Protein AF-A0A5K1DG06-F1 (afdb_monomer)

Structure (mmCIF, N/CA/C/O backbone):
data_AF-A0A5K1DG06-F1
#
_entry.id   AF-A0A5K1DG06-F1
#
loop_
_atom_site.group_PDB
_atom_site.id
_atom_site.type_symbol
_atom_site.label_atom_id
_atom_site.label_alt_id
_atom_site.label_comp_id
_atom_site.label_asym_id
_atom_site.label_entity_id
_atom_site.label_seq_id
_atom_site.pdbx_PDB_ins_code
_atom_site.Cartn_x
_atom_site.Cartn_y
_atom_site.Cartn_z
_atom_site.occupancy
_atom_site.B_iso_or_equiv
_atom_site.auth_seq_id
_atom_site.auth_comp_id
_atom_site.auth_asym_id
_atom_site.auth_atom_id
_atom_site.pdbx_PDB_model_num
ATOM 1 N N . CYS A 1 1 ? 7.587 -3.447 15.301 1.00 62.31 1 CYS A N 1
ATOM 2 C CA . CYS A 1 1 ? 7.741 -3.481 13.836 1.00 62.31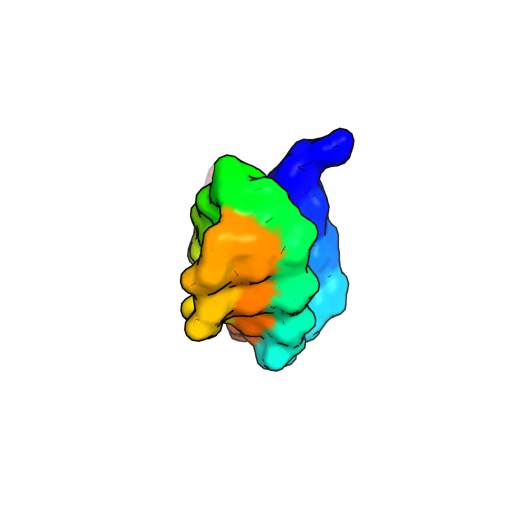 1 CYS A CA 1
ATOM 3 C C . CYS A 1 1 ? 7.111 -2.204 13.312 1.00 62.31 1 CYS A C 1
ATOM 5 O O . CYS A 1 1 ? 5.983 -1.919 13.714 1.00 62.31 1 CYS A O 1
ATOM 7 N N . ASP A 1 2 ? 7.865 -1.393 12.572 1.00 89.94 2 ASP A N 1
ATOM 8 C CA . ASP A 1 2 ? 7.346 -0.151 12.002 1.00 89.94 2 ASP A CA 1
ATOM 9 C C . ASP A 1 2 ? 6.375 -0.490 10.855 1.00 89.94 2 ASP A C 1
ATOM 11 O O . ASP A 1 2 ? 6.504 -1.511 10.178 1.00 89.94 2 ASP A O 1
ATOM 15 N N . MET A 1 3 ? 5.376 0.359 10.631 1.00 92.25 3 MET A N 1
ATOM 16 C CA . MET A 1 3 ? 4.465 0.240 9.494 1.00 92.25 3 MET A CA 1
ATOM 17 C C . MET A 1 3 ? 5.220 0.313 8.164 1.00 92.25 3 MET A C 1
ATOM 19 O O . MET A 1 3 ? 4.817 -0.333 7.201 1.00 92.25 3 MET A O 1
ATOM 23 N N . ILE A 1 4 ? 6.319 1.069 8.117 1.00 93.31 4 ILE A N 1
ATOM 24 C CA . ILE A 1 4 ? 7.186 1.136 6.937 1.00 93.31 4 ILE A CA 1
ATOM 25 C C . ILE A 1 4 ? 7.772 -0.245 6.630 1.00 93.31 4 ILE A C 1
ATOM 27 O O . ILE A 1 4 ? 7.618 -0.716 5.504 1.00 93.31 4 ILE A O 1
ATOM 31 N N . ASP A 1 5 ? 8.353 -0.920 7.627 1.00 93.69 5 ASP A N 1
ATOM 32 C CA . ASP A 1 5 ? 8.933 -2.262 7.465 1.00 93.69 5 ASP A CA 1
ATOM 33 C C . ASP A 1 5 ? 7.898 -3.248 6.909 1.00 93.69 5 ASP A C 1
ATOM 35 O O . ASP A 1 5 ? 8.168 -3.992 5.966 1.00 93.69 5 ASP A O 1
ATOM 39 N N . MET A 1 6 ? 6.676 -3.211 7.453 1.00 93.75 6 MET A N 1
ATOM 40 C CA . MET A 1 6 ? 5.576 -4.060 6.998 1.00 93.75 6 MET A CA 1
ATOM 41 C C . MET A 1 6 ? 5.270 -3.842 5.511 1.00 93.75 6 MET A C 1
ATOM 43 O O . MET A 1 6 ? 5.185 -4.808 4.754 1.00 93.75 6 MET A O 1
ATOM 47 N N . VAL A 1 7 ? 5.103 -2.589 5.076 1.00 94.44 7 VAL A N 1
ATOM 48 C CA . VAL A 1 7 ? 4.754 -2.297 3.677 1.00 94.44 7 VAL A CA 1
ATOM 49 C C . VAL A 1 7 ? 5.904 -2.648 2.735 1.00 94.44 7 VAL A C 1
ATOM 51 O O . VAL A 1 7 ? 5.647 -3.135 1.636 1.00 94.44 7 VAL A O 1
ATOM 54 N N . VAL A 1 8 ? 7.158 -2.461 3.156 1.00 93.00 8 VAL A N 1
ATOM 55 C CA . VAL A 1 8 ? 8.332 -2.876 2.373 1.00 93.00 8 VAL A CA 1
ATOM 56 C C . VAL A 1 8 ? 8.337 -4.391 2.157 1.00 93.00 8 VAL A C 1
ATOM 58 O O . VAL A 1 8 ? 8.515 -4.847 1.025 1.00 93.00 8 VAL A O 1
ATOM 61 N N . GLU A 1 9 ? 8.057 -5.185 3.192 1.00 95.00 9 GLU A N 1
ATOM 62 C CA . GLU A 1 9 ? 7.946 -6.639 3.038 1.00 95.00 9 GLU A CA 1
ATOM 63 C C . GLU A 1 9 ? 6.762 -7.037 2.147 1.00 95.00 9 GLU A C 1
ATOM 65 O O . GLU A 1 9 ? 6.886 -7.935 1.310 1.00 95.00 9 GLU A O 1
ATOM 70 N N . MET A 1 10 ? 5.631 -6.332 2.242 1.00 95.31 10 MET A N 1
ATOM 71 C CA . MET A 1 10 ? 4.508 -6.531 1.323 1.00 95.31 10 MET A CA 1
ATOM 72 C C . MET A 1 10 ? 4.895 -6.224 -0.130 1.00 95.31 10 MET A C 1
ATOM 74 O O . MET A 1 10 ? 4.533 -6.992 -1.021 1.00 95.31 10 MET A O 1
ATOM 78 N N . ASP A 1 11 ? 5.643 -5.143 -0.378 1.00 93.69 11 ASP A N 1
ATOM 79 C CA . ASP A 1 11 ? 6.131 -4.747 -1.707 1.00 93.69 11 ASP A CA 1
ATOM 80 C C . ASP A 1 11 ? 7.072 -5.789 -2.320 1.00 93.69 11 ASP A C 1
ATOM 82 O O . ASP A 1 11 ? 6.990 -6.075 -3.517 1.00 93.69 11 ASP A O 1
ATOM 86 N N . ARG A 1 12 ? 7.918 -6.396 -1.481 1.00 93.00 12 ARG A N 1
ATOM 87 C CA . ARG A 1 12 ? 8.850 -7.461 -1.861 1.00 93.00 12 ARG A CA 1
ATOM 88 C C . ARG A 1 12 ? 8.134 -8.773 -2.192 1.00 93.00 12 ARG A C 1
ATOM 90 O O . ARG A 1 12 ? 8.552 -9.478 -3.110 1.00 93.00 12 ARG A O 1
ATOM 97 N N . ILE A 1 13 ? 7.077 -9.115 -1.450 1.00 95.12 13 ILE A N 1
ATOM 98 C CA . ILE A 1 13 ? 6.335 -10.379 -1.604 1.00 95.12 13 ILE A CA 1
ATOM 99 C C . ILE A 1 13 ? 5.339 -10.317 -2.773 1.00 95.12 13 ILE A C 1
ATOM 101 O O . ILE A 1 13 ? 5.217 -11.279 -3.538 1.00 95.12 13 ILE A O 1
ATOM 105 N N . LEU A 1 14 ? 4.606 -9.211 -2.928 1.00 96.19 14 LEU A N 1
ATOM 106 C CA . LEU A 1 14 ? 3.568 -9.087 -3.951 1.00 96.19 14 LEU A CA 1
ATOM 107 C C . LEU A 1 14 ? 4.168 -8.826 -5.337 1.00 96.19 14 LEU A C 1
ATOM 109 O O . LEU A 1 14 ? 4.830 -7.821 -5.600 1.00 96.19 14 LEU A O 1
ATOM 113 N N . ARG A 1 15 ? 3.875 -9.729 -6.280 1.00 94.69 15 ARG A N 1
ATOM 114 C CA . ARG A 1 15 ? 4.206 -9.523 -7.696 1.00 94.69 15 ARG A CA 1
ATOM 115 C C . ARG A 1 15 ? 3.360 -8.391 -8.300 1.00 94.69 15 ARG A C 1
ATOM 117 O O . ARG A 1 15 ? 2.240 -8.156 -7.833 1.00 94.69 15 ARG A O 1
ATOM 124 N N . PRO A 1 16 ? 3.855 -7.710 -9.352 1.00 95.38 16 PRO A N 1
ATOM 125 C CA . PRO A 1 16 ? 3.070 -6.710 -10.064 1.00 95.38 16 PRO A CA 1
ATOM 126 C C . PRO A 1 16 ? 1.714 -7.256 -10.515 1.00 95.38 16 PRO A C 1
ATOM 128 O O . PRO A 1 16 ? 1.585 -8.421 -10.889 1.00 95.38 16 PRO A O 1
ATOM 131 N N . GLY A 1 17 ? 0.683 -6.421 -10.409 1.00 94.94 17 GLY A N 1
ATOM 132 C CA . GLY A 1 17 ? -0.704 -6.799 -10.663 1.00 94.94 17 GLY A CA 1
ATOM 133 C C . GLY A 1 17 ? -1.421 -7.462 -9.481 1.00 94.94 17 GLY A C 1
ATOM 134 O O . GLY A 1 17 ? -2.651 -7.512 -9.517 1.00 94.94 17 GLY A O 1
ATOM 135 N N . GLY A 1 18 ? -0.695 -7.910 -8.448 1.00 95.75 18 GLY A N 1
ATOM 136 C CA . GLY A 1 18 ? -1.252 -8.457 -7.210 1.00 95.75 18 GLY A CA 1
ATOM 137 C C . GLY A 1 18 ? -2.020 -7.424 -6.380 1.00 95.75 18 GLY A C 1
ATOM 138 O O . GLY A 1 18 ? -1.815 -6.215 -6.516 1.00 95.75 18 GLY A O 1
ATOM 139 N N . TRP A 1 19 ? -2.908 -7.910 -5.513 1.00 96.44 19 TRP A N 1
ATOM 140 C CA . TRP A 1 19 ? -3.809 -7.089 -4.701 1.00 96.44 19 TRP A CA 1
ATOM 141 C C . TRP A 1 19 ? -3.587 -7.325 -3.208 1.00 96.44 19 TRP A C 1
ATOM 143 O O . TRP A 1 19 ? -3.338 -8.453 -2.788 1.00 96.44 19 TRP A O 1
ATOM 153 N N . ALA A 1 20 ? -3.742 -6.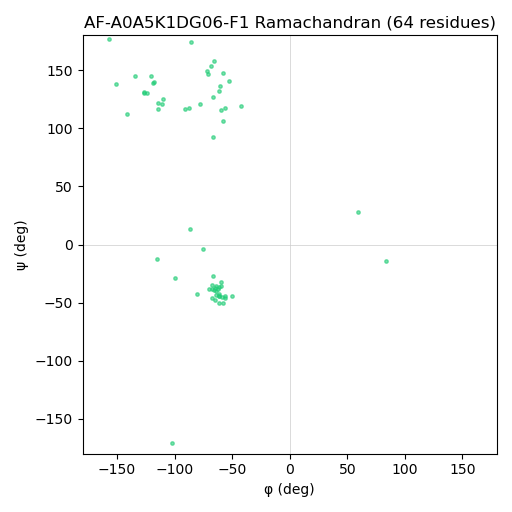267 -2.414 1.00 96.00 20 ALA A N 1
ATOM 154 C CA . ALA A 1 20 ? -3.825 -6.326 -0.961 1.00 96.00 20 ALA A CA 1
ATOM 155 C C . ALA A 1 20 ? -5.131 -5.672 -0.491 1.00 96.00 20 ALA A C 1
ATOM 157 O O . ALA A 1 20 ? -5.446 -4.548 -0.891 1.00 96.00 20 ALA A O 1
ATOM 158 N N . LEU A 1 21 ? -5.868 -6.381 0.364 1.00 95.62 21 LEU A N 1
ATOM 159 C CA . LEU A 1 21 ? -7.009 -5.872 1.121 1.00 95.62 21 LEU A CA 1
ATOM 160 C C . LEU A 1 21 ? -6.602 -5.833 2.590 1.00 95.62 21 LEU A C 1
ATOM 162 O O . LEU A 1 21 ? -6.246 -6.863 3.157 1.00 95.62 21 LEU A O 1
ATOM 166 N N . ILE A 1 22 ? -6.645 -4.650 3.190 1.00 94.44 22 ILE A N 1
ATOM 167 C CA . ILE A 1 22 ? -6.130 -4.420 4.538 1.00 94.44 22 ILE A CA 1
ATOM 168 C C . ILE A 1 22 ? -7.239 -3.779 5.358 1.00 94.44 22 ILE A C 1
ATOM 170 O O . ILE A 1 22 ? -7.868 -2.828 4.891 1.00 94.44 22 ILE A O 1
ATOM 174 N N . LYS A 1 23 ? -7.481 -4.316 6.557 1.00 94.44 23 LYS A N 1
ATOM 175 C CA . LYS A 1 23 ? -8.429 -3.769 7.528 1.00 94.44 23 LYS A CA 1
ATOM 176 C C . LYS A 1 23 ? -7.681 -3.292 8.769 1.00 94.44 23 LYS A C 1
ATOM 178 O O . LYS A 1 23 ? -7.012 -4.099 9.406 1.00 94.44 23 LYS A O 1
ATOM 183 N N . ASP A 1 24 ? -7.818 -2.019 9.121 1.00 93.12 24 ASP A N 1
ATOM 184 C CA . ASP A 1 24 ? -7.209 -1.428 10.319 1.00 93.12 24 ASP A CA 1
ATOM 185 C C . ASP A 1 24 ? -7.991 -0.168 10.751 1.00 93.12 24 ASP A C 1
ATOM 187 O O . ASP A 1 24 ? -8.940 0.266 10.098 1.00 93.12 24 ASP A O 1
ATOM 191 N N . SER A 1 25 ? -7.593 0.446 11.861 1.00 92.94 25 SER A N 1
ATOM 192 C CA . SER A 1 25 ? -8.084 1.735 12.333 1.00 92.94 25 SER A CA 1
ATOM 193 C C . SER A 1 25 ? -7.869 2.861 11.308 1.00 92.94 25 SER A C 1
ATOM 195 O O . SER A 1 25 ? -6.861 2.915 10.596 1.00 92.94 25 SER A O 1
ATOM 197 N N . VAL A 1 26 ? -8.786 3.836 11.288 1.00 90.75 26 VAL A N 1
ATOM 198 C CA . VAL A 1 26 ? -8.733 5.003 10.384 1.00 90.75 26 VAL A CA 1
ATOM 199 C C . VAL A 1 26 ? -7.368 5.725 10.404 1.00 90.75 26 VAL A C 1
ATOM 201 O O . VAL A 1 26 ? -6.861 6.061 9.327 1.00 90.75 26 VAL A O 1
ATOM 204 N N . PRO A 1 27 ? -6.730 5.986 11.570 1.00 91.81 27 PRO A N 1
ATOM 205 C CA . PRO A 1 27 ? -5.423 6.644 11.603 1.00 91.81 27 PRO A CA 1
ATOM 206 C C . PRO A 1 27 ? -4.320 5.812 10.939 1.00 91.81 27 PRO A C 1
ATOM 208 O O . PRO A 1 27 ? -3.505 6.367 10.199 1.00 91.81 27 PRO A O 1
ATOM 211 N N . ASN A 1 28 ? -4.317 4.491 11.149 1.00 92.44 28 ASN A N 1
ATOM 212 C CA . ASN A 1 28 ? -3.363 3.585 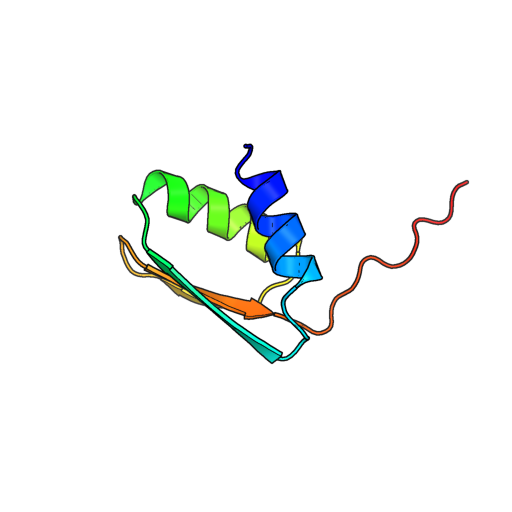10.509 1.00 92.44 28 ASN A CA 1
ATOM 213 C C . ASN A 1 28 ? -3.587 3.532 8.999 1.00 92.44 28 ASN A C 1
ATOM 215 O O . ASN A 1 28 ? -2.627 3.606 8.238 1.00 92.44 28 ASN A O 1
ATOM 219 N N . MET A 1 29 ? -4.843 3.535 8.551 1.00 92.00 29 MET A N 1
ATOM 220 C CA . MET A 1 29 ? -5.168 3.548 7.124 1.00 92.00 29 MET A CA 1
ATOM 221 C C . MET A 1 29 ? -4.659 4.792 6.397 1.00 92.00 29 MET A C 1
ATOM 223 O O . MET A 1 29 ? -4.183 4.691 5.266 1.00 92.00 29 MET A O 1
ATOM 227 N N . LYS A 1 30 ? -4.691 5.966 7.042 1.00 91.62 30 LYS A N 1
ATOM 228 C CA . LYS A 1 30 ? -4.110 7.194 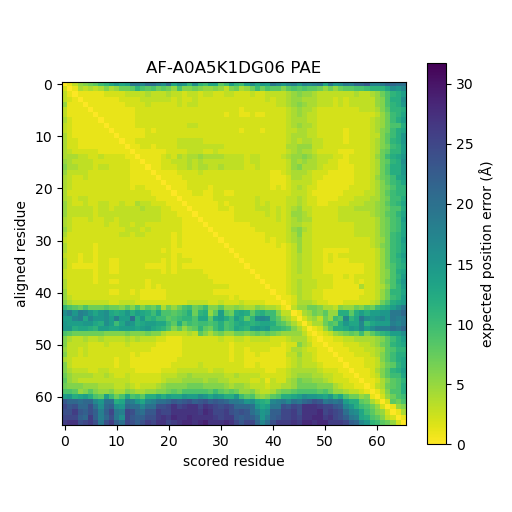6.473 1.00 91.62 30 LYS A CA 1
ATOM 229 C C . LYS A 1 30 ? -2.593 7.082 6.292 1.00 91.62 30 LYS A C 1
ATOM 231 O O . LYS A 1 30 ? -2.090 7.465 5.237 1.00 91.62 30 LYS A O 1
ATOM 236 N N . LYS A 1 31 ? -1.884 6.538 7.287 1.00 93.06 31 LYS A N 1
ATOM 237 C CA . LYS A 1 31 ? -0.430 6.308 7.219 1.00 93.06 31 LYS A CA 1
ATOM 238 C C . LYS A 1 31 ? -0.083 5.283 6.141 1.00 93.06 31 LYS A C 1
ATOM 240 O O . LYS A 1 31 ? 0.748 5.556 5.280 1.00 93.06 31 LYS A O 1
ATOM 245 N N . LEU A 1 32 ? -0.792 4.157 6.131 1.00 94.19 32 LEU A N 1
ATOM 246 C CA . LEU A 1 32 ? -0.587 3.079 5.174 1.00 94.19 32 LEU A CA 1
ATOM 247 C C . LEU A 1 32 ? -0.782 3.554 3.733 1.00 94.19 32 LEU A C 1
ATOM 249 O O . LEU A 1 32 ? 0.056 3.292 2.876 1.00 94.19 32 LEU A O 1
AT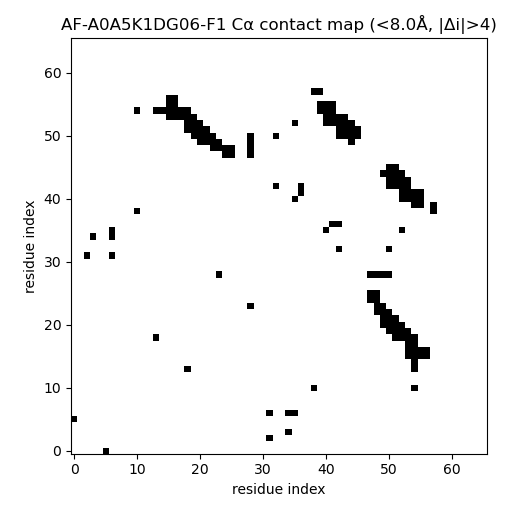OM 253 N N . LYS A 1 33 ? -1.844 4.327 3.479 1.00 94.31 33 LYS A N 1
ATOM 254 C CA . LYS A 1 33 ? -2.098 4.934 2.170 1.00 94.31 33 LYS A CA 1
ATOM 255 C C . LYS A 1 33 ? -0.928 5.796 1.702 1.00 94.31 33 LYS A C 1
ATOM 257 O O . LYS A 1 33 ? -0.544 5.688 0.544 1.00 94.31 33 LYS A O 1
ATOM 262 N N . ALA A 1 34 ? -0.378 6.641 2.574 1.00 95.19 34 ALA A N 1
ATOM 263 C CA . ALA A 1 34 ? 0.741 7.509 2.215 1.00 95.19 34 ALA A CA 1
ATOM 264 C C . ALA A 1 34 ? 1.980 6.697 1.797 1.00 95.19 34 ALA A C 1
ATOM 266 O O . ALA A 1 34 ? 2.577 6.995 0.766 1.00 95.19 34 ALA A O 1
ATOM 267 N N . ILE A 1 35 ? 2.308 5.635 2.541 1.00 95.62 35 ILE A N 1
ATOM 268 C CA . ILE A 1 35 ? 3.448 4.754 2.239 1.00 95.62 35 ILE A CA 1
ATOM 269 C C . ILE A 1 35 ? 3.202 3.957 0.948 1.00 95.62 35 ILE A C 1
ATOM 271 O O . ILE A 1 35 ? 4.054 3.884 0.071 1.00 95.62 35 ILE A O 1
ATOM 275 N N . MET A 1 36 ? 2.015 3.372 0.778 1.00 95.81 36 MET A N 1
ATOM 276 C CA . MET A 1 36 ? 1.707 2.600 -0.432 1.00 95.81 36 MET A CA 1
ATOM 277 C C . MET A 1 36 ? 1.721 3.479 -1.692 1.00 95.81 36 MET A C 1
ATOM 279 O O . MET A 1 36 ? 2.165 3.032 -2.749 1.00 95.81 36 MET A O 1
ATOM 283 N N . LEU A 1 37 ? 1.281 4.738 -1.588 1.00 95.75 37 LEU A N 1
ATOM 284 C CA . LEU A 1 37 ? 1.369 5.703 -2.685 1.00 95.75 37 LEU A CA 1
ATOM 285 C C . LEU A 1 37 ? 2.819 6.084 -3.016 1.00 95.75 37 LEU A C 1
ATOM 287 O O . LEU A 1 37 ? 3.130 6.206 -4.199 1.00 95.75 37 LEU A O 1
ATOM 291 N N . SER A 1 38 ? 3.706 6.230 -2.022 1.00 94.94 38 SER A N 1
ATOM 292 C CA . SER A 1 38 ? 5.129 6.507 -2.286 1.00 94.94 38 SER A CA 1
ATOM 293 C C . SER A 1 38 ? 5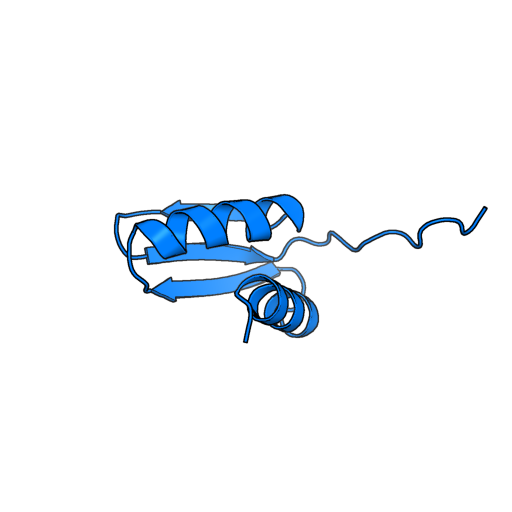.840 5.334 -2.966 1.00 94.94 38 SER A C 1
ATOM 295 O O . SER A 1 38 ? 6.766 5.545 -3.740 1.00 94.94 38 SER A O 1
ATOM 297 N N . LEU A 1 39 ? 5.356 4.107 -2.758 1.00 95.00 39 LEU A N 1
ATOM 298 C CA . LEU A 1 39 ? 5.785 2.902 -3.480 1.00 95.00 39 LEU A CA 1
ATOM 299 C C . LEU A 1 39 ? 5.013 2.677 -4.791 1.00 95.00 39 LEU A C 1
ATOM 301 O O . LEU A 1 39 ? 5.057 1.592 -5.378 1.00 95.00 39 LEU A O 1
ATOM 305 N N . HIS A 1 40 ? 4.280 3.692 -5.257 1.00 95.56 40 HIS A N 1
ATOM 306 C CA . HIS A 1 40 ? 3.536 3.694 -6.514 1.00 95.56 40 HIS A CA 1
ATOM 307 C C . HIS A 1 40 ? 2.461 2.600 -6.626 1.00 95.56 40 HIS A C 1
ATOM 309 O O . HIS A 1 40 ? 2.129 2.157 -7.732 1.00 95.56 40 HIS A O 1
ATOM 315 N N . TRP A 1 41 ? 1.883 2.146 -5.513 1.00 96.75 41 TRP A N 1
ATOM 316 C CA . TRP A 1 41 ? 0.708 1.277 -5.559 1.00 96.75 41 TRP A CA 1
ATOM 317 C C . TRP A 1 41 ? -0.518 2.065 -6.013 1.00 96.75 41 TRP A C 1
ATOM 319 O O . TRP A 1 41 ? -0.700 3.236 -5.680 1.00 96.75 41 TRP A O 1
ATOM 329 N N . LYS A 1 42 ? -1.414 1.397 -6.741 1.00 96.19 42 LYS A N 1
ATOM 330 C CA . LYS A 1 42 ? -2.704 1.975 -7.130 1.00 96.19 42 LYS A CA 1
ATOM 331 C C . LYS A 1 42 ? -3.727 1.704 -6.033 1.00 96.19 42 LYS A C 1
ATOM 333 O O . LYS A 1 42 ? -4.056 0.548 -5.777 1.00 96.19 42 LYS A O 1
ATOM 338 N N . ILE A 1 43 ? -4.254 2.750 -5.406 1.00 94.25 43 ILE A N 1
ATOM 339 C CA . ILE A 1 43 ? -5.290 2.622 -4.372 1.00 94.25 43 ILE A CA 1
ATOM 340 C C . ILE A 1 43 ? -6.662 2.703 -5.039 1.00 94.25 43 ILE A C 1
ATOM 342 O O . ILE A 1 43 ? -6.987 3.715 -5.652 1.00 94.25 43 ILE A O 1
ATOM 346 N N . SER A 1 44 ? -7.440 1.623 -4.957 1.00 80.38 44 SER A N 1
ATOM 347 C CA . SER A 1 44 ? -8.706 1.483 -5.701 1.00 80.38 44 SER A CA 1
ATOM 348 C C . SER A 1 44 ? -9.938 1.786 -4.848 1.00 80.38 44 SER A C 1
ATOM 350 O O . SER A 1 44 ? -10.952 2.234 -5.370 1.00 80.38 44 SER A O 1
ATOM 352 N N . PHE A 1 45 ? -9.859 1.548 -3.537 1.00 74.06 45 PHE A N 1
ATOM 353 C CA . PHE A 1 45 ? -10.968 1.757 -2.610 1.00 74.06 45 PHE A CA 1
ATOM 354 C C . PHE A 1 45 ? -10.450 2.091 -1.212 1.00 74.06 45 PHE A C 1
ATOM 356 O O . PHE A 1 45 ? -9.496 1.476 -0.729 1.00 74.06 45 PHE A O 1
ATOM 363 N N . GLN A 1 46 ? -11.102 3.059 -0.572 1.00 62.84 46 GLN A N 1
ATOM 364 C CA . GLN A 1 46 ? -10.897 3.399 0.827 1.00 62.84 46 GLN A CA 1
ATOM 365 C C . GLN A 1 46 ? -12.258 3.738 1.448 1.00 62.84 46 GLN A C 1
ATOM 367 O O . GLN A 1 46 ? -12.849 4.758 1.098 1.00 62.84 46 GLN A O 1
ATOM 372 N N . ASN A 1 47 ? -12.747 2.903 2.366 1.00 71.50 47 ASN A N 1
ATOM 373 C CA . ASN A 1 47 ? -13.751 3.323 3.353 1.00 71.50 47 ASN A CA 1
ATOM 374 C C . ASN A 1 47 ? -13.038 3.550 4.703 1.00 71.50 47 ASN A C 1
ATOM 376 O O . ASN A 1 47 ? -11.809 3.608 4.740 1.00 71.50 47 ASN A O 1
ATOM 380 N N . SER A 1 48 ? -13.765 3.758 5.804 1.00 74.44 48 SER A N 1
ATOM 381 C CA . SER A 1 48 ? -13.132 4.122 7.081 1.00 74.44 48 SER A CA 1
ATOM 382 C C . SER A 1 48 ? -12.135 3.073 7.595 1.00 74.44 48 SER A C 1
ATOM 384 O O . SER A 1 48 ? -11.106 3.456 8.144 1.00 74.44 48 SER A O 1
ATOM 386 N N . GLU A 1 49 ? -12.393 1.779 7.388 1.00 84.69 49 GLU A N 1
ATOM 387 C CA . GLU A 1 49 ? -11.583 0.695 7.972 1.00 84.69 49 GLU A CA 1
ATOM 388 C C . GLU A 1 49 ? -10.842 -0.166 6.950 1.00 84.69 49 GLU A C 1
ATOM 390 O O . GLU A 1 49 ? -9.986 -0.949 7.345 1.00 84.69 49 GLU A O 1
ATOM 395 N N . PHE A 1 50 ? -11.163 -0.062 5.658 1.00 91.81 50 PHE A N 1
ATOM 396 C CA . PHE A 1 50 ? -10.577 -0.900 4.617 1.00 91.81 50 PHE A CA 1
ATOM 397 C C . PHE A 1 50 ? -9.808 -0.080 3.587 1.00 91.81 50 PHE A C 1
ATOM 399 O O . PHE A 1 50 ? -10.281 0.953 3.104 1.00 91.81 50 PHE A O 1
ATOM 406 N N . LEU A 1 51 ? -8.659 -0.615 3.179 1.00 94.12 51 LEU A N 1
ATOM 407 C CA . LEU A 1 51 ? -7.841 -0.114 2.085 1.00 94.12 51 LEU A CA 1
ATOM 408 C C . LEU A 1 51 ? -7.566 -1.236 1.084 1.00 94.12 51 LE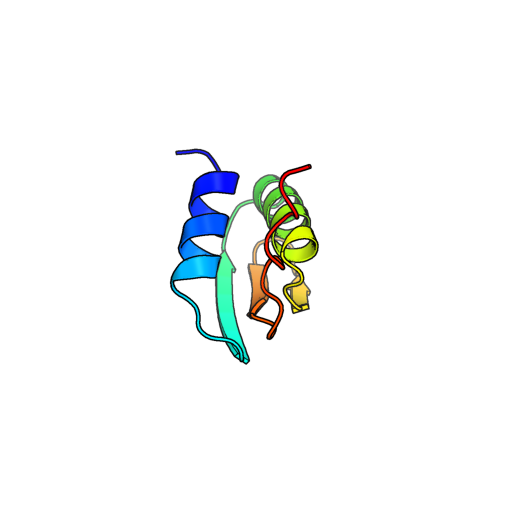U A C 1
ATOM 410 O O . LEU A 1 51 ? -7.130 -2.326 1.457 1.00 94.12 51 LEU A O 1
ATOM 414 N N .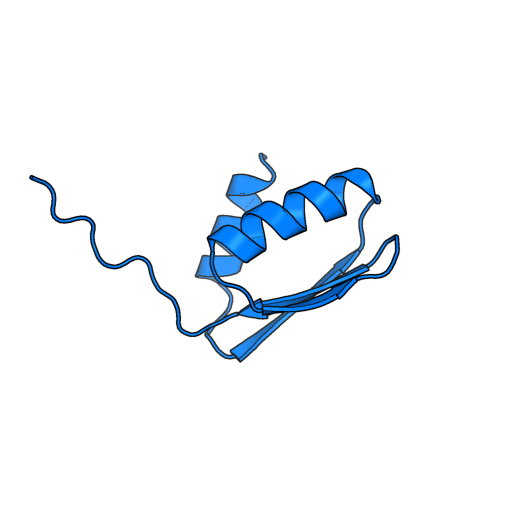 VAL A 1 52 ? -7.801 -0.946 -0.198 1.00 95.56 52 VAL A N 1
ATOM 415 C CA . VAL A 1 52 ? -7.484 -1.853 -1.307 1.00 95.56 52 VAL A CA 1
ATOM 416 C C . VAL A 1 52 ? -6.401 -1.239 -2.182 1.00 95.56 52 VAL A C 1
ATOM 418 O O . VAL A 1 52 ? -6.619 -0.203 -2.820 1.00 95.56 52 VAL A O 1
ATOM 421 N N . GLY A 1 53 ? -5.248 -1.902 -2.232 1.00 95.88 53 GLY A N 1
ATOM 422 C CA . GLY A 1 53 ? -4.104 -1.515 -3.050 1.00 95.88 53 GLY A CA 1
ATOM 423 C C . GLY A 1 53 ? -3.763 -2.575 -4.094 1.00 95.88 53 GLY A C 1
ATOM 424 O O . GLY A 1 53 ? -3.770 -3.769 -3.802 1.00 95.88 53 GLY A O 1
ATOM 425 N N . ARG A 1 54 ? -3.422 -2.137 -5.306 1.00 97.06 54 ARG A N 1
ATOM 426 C CA . ARG A 1 54 ? -2.882 -2.982 -6.374 1.00 97.06 54 ARG A CA 1
ATOM 427 C C . ARG A 1 54 ? -1.413 -2.643 -6.603 1.00 97.06 54 ARG A C 1
ATOM 429 O O . ARG A 1 54 ? -1.085 -1.483 -6.871 1.00 97.06 54 ARG A O 1
ATOM 436 N N . LYS A 1 55 ? -0.545 -3.653 -6.535 1.00 96.62 55 LYS A N 1
ATOM 437 C CA . LYS A 1 55 ? 0.889 -3.508 -6.793 1.00 96.62 55 LYS A CA 1
ATOM 438 C C . LYS A 1 55 ? 1.111 -3.156 -8.262 1.00 96.62 55 LYS A C 1
ATOM 440 O O . LYS A 1 55 ? 0.600 -3.830 -9.159 1.00 96.62 55 LYS A O 1
ATOM 445 N N . SER A 1 56 ? 1.850 -2.080 -8.499 1.00 95.06 56 SER A N 1
ATOM 446 C CA . SER A 1 56 ? 2.252 -1.660 -9.838 1.00 95.06 56 SER A CA 1
ATOM 447 C C . SER A 1 56 ? 3.528 -2.373 -10.290 1.00 95.06 56 SER A C 1
ATOM 449 O O . SER A 1 56 ? 4.186 -3.091 -9.528 1.00 95.06 56 SER A O 1
ATOM 451 N N . ASP A 1 57 ? 3.892 -2.134 -11.545 1.00 92.50 57 ASP A N 1
ATOM 452 C CA . ASP A 1 57 ? 5.153 -2.589 -12.129 1.00 92.50 57 ASP A CA 1
ATOM 453 C C . ASP A 1 57 ? 6.356 -1.759 -11.655 1.00 92.50 57 ASP A C 1
ATOM 455 O O . ASP A 1 57 ? 7.494 -2.087 -11.979 1.00 92.50 57 ASP A O 1
ATOM 459 N N . TRP A 1 58 ? 6.130 -0.709 -10.852 1.00 92.00 58 TRP A N 1
ATOM 460 C CA . TRP A 1 58 ? 7.200 0.145 -10.352 1.00 92.00 58 TRP A CA 1
ATOM 461 C C . TRP A 1 58 ? 8.197 -0.646 -9.503 1.00 92.00 58 TRP A C 1
ATOM 463 O O . TRP A 1 58 ? 7.828 -1.464 -8.646 1.00 92.00 58 TRP A O 1
ATOM 473 N N . ARG A 1 59 ? 9.473 -0.366 -9.742 1.00 86.88 59 ARG A N 1
ATOM 474 C CA . ARG A 1 59 ? 10.612 -0.799 -8.946 1.00 86.88 59 ARG A CA 1
ATOM 475 C C . ARG A 1 59 ? 11.515 0.413 -8.748 1.00 86.88 59 ARG A C 1
ATOM 477 O O . ARG A 1 59 ? 11.617 1.216 -9.678 1.00 86.88 59 ARG A O 1
ATOM 484 N N . PRO A 1 60 ? 12.170 0.551 -7.586 1.00 84.19 60 PRO A N 1
ATOM 485 C CA . PRO A 1 60 ? 13.206 1.553 -7.438 1.00 84.19 60 PRO A CA 1
ATOM 486 C C . PRO A 1 60 ? 14.288 1.248 -8.475 1.00 84.19 60 PRO A C 1
ATOM 488 O O . PRO A 1 60 ? 14.895 0.177 -8.461 1.00 84.19 60 PRO A O 1
ATOM 491 N N . THR A 1 61 ? 14.483 2.161 -9.420 1.00 78.44 61 THR A N 1
ATOM 492 C CA . THR A 1 61 ? 15.681 2.153 -10.253 1.00 78.44 61 THR A CA 1
ATOM 493 C C . THR A 1 61 ? 16.857 2.341 -9.311 1.00 78.44 61 THR A C 1
ATOM 495 O O . THR A 1 61 ? 16.786 3.197 -8.427 1.00 78.44 61 THR A O 1
ATOM 498 N N . SER A 1 62 ? 17.888 1.506 -9.448 1.00 67.94 62 SER A N 1
ATOM 499 C CA . SER A 1 62 ? 19.123 1.628 -8.675 1.00 67.94 62 SER A CA 1
ATOM 500 C C . SER A 1 62 ? 19.522 3.096 -8.613 1.00 67.94 62 SER A C 1
ATOM 502 O O . SER A 1 62 ? 19.702 3.723 -9.657 1.00 67.94 62 SER A O 1
ATOM 504 N N . VAL A 1 63 ? 19.582 3.645 -7.398 1.00 64.75 63 VAL A N 1
ATOM 505 C CA . VAL A 1 63 ? 20.174 4.961 -7.174 1.00 64.75 63 VAL A CA 1
ATOM 506 C C . VAL A 1 63 ? 21.588 4.845 -7.723 1.00 64.75 63 VAL A C 1
ATOM 508 O O . VAL A 1 63 ? 22.342 3.986 -7.261 1.00 64.75 63 VAL A O 1
ATOM 511 N N . GLU A 1 64 ? 21.919 5.624 -8.752 1.00 52.50 64 GLU A N 1
ATOM 512 C CA . GLU A 1 64 ? 23.314 5.803 -9.135 1.00 52.50 64 GL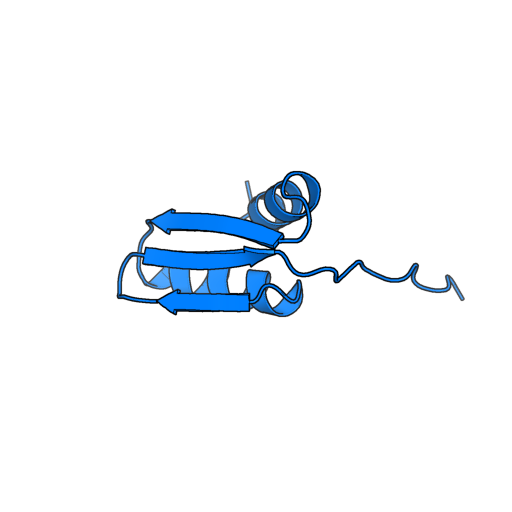U A CA 1
ATOM 513 C C . GLU A 1 64 ? 24.014 6.353 -7.894 1.00 52.50 64 GLU A C 1
ATOM 515 O O . GLU A 1 64 ? 23.740 7.466 -7.441 1.00 52.50 64 GLU A O 1
ATOM 520 N N . LEU A 1 65 ? 24.808 5.492 -7.257 1.00 53.50 65 LEU A N 1
ATOM 521 C CA . LEU A 1 65 ? 25.697 5.874 -6.177 1.00 53.50 65 LEU A CA 1
ATOM 522 C C . LEU A 1 65 ? 26.762 6.774 -6.808 1.00 53.50 65 LEU A C 1
ATOM 524 O O . LEU A 1 65 ? 27.743 6.272 -7.354 1.00 53.50 65 LEU A O 1
ATOM 528 N N . ASN A 1 66 ? 26.504 8.079 -6.785 1.00 40.91 66 ASN A N 1
ATOM 529 C CA . ASN A 1 66 ? 27.503 9.114 -7.028 1.00 40.91 66 ASN A CA 1
ATOM 530 C C . ASN A 1 66 ? 28.288 9.370 -5.744 1.00 40.91 66 ASN A C 1
ATOM 532 O O . ASN A 1 66 ? 27.631 9.536 -4.688 1.00 40.91 66 ASN A O 1
#

Sequence (66 aa):
CDMIDMVVEMDRILRPGGWALIKDSVPNMKKLKAIMLSLHWKISFQNSEFLVGRKSDWRPTSVELN

Secondary structure (DSSP, 8-state):
--HHHHHHHHHHHSPTT-EEEEE--HHHHHHHHHHHHHTTPEEEEE-SSEEEEE--S---------

InterPro domains:
  IPR004159 Putative S-adenosyl-L-methionine-dependent methyltransferase [PF03141] (1-49)
  IPR004159 Putative S-adenosyl-L-methionine-dependent methyltransferase [PTHR10108] (1-59)

pLDDT: mean 88.6, std 12.22, range [40.91, 97.06]

Foldseek 3Di:
DDLLVVVVVVLVPDDAQDKDKFFDAQVVVVVNVVNCVVQVWDWDDDDRGITMTGHHPDDPDPDPPD

Mean predicted aligned error: 5.13 Å

Solvent-accessible surface area (backbone atoms only — not comparable to full-atom values): 4004 Å² total; per-residue (Å²): 134,56,72,65,59,54,52,52,53,49,58,73,67,50,53,62,75,35,76,47,80,47,78,51,56,52,73,57,48,56,54,50,50,56,55,42,47,76,65,51,32,47,75,79,49,74,62,74,43,40,41,32,37,33,37,41,84,71,69,86,72,80,76,80,85,123

Nearest PDB structures (foldseek):
  3zie-assembly1_A  TM=4.877E-01  e=1.403E-01  Archaeoglobus fulgidus
  2f1f-assembly1_A  TM=8.345E-01  e=1.415E+00  Escherichia coli
  6vz8-assembly1_S  TM=8.359E-01  e=1.415E+00  Arabidopsis thaliana
  6vz8-assembly1_R  TM=8.037E-01  e=1.622E+00  Arabidopsis thaliana
  2pc6-assembly1_A  TM=5.786E-01  e=5.901E+00  Nitrosomonas europaea ATCC 19718

Radius of gyration: 12.44 Å; Cα contacts (8 Å, |Δi|>4): 82; chains: 1; bounding box: 41×20×26 Å

Organism: NCBI:txid210225